Protein AF-A0A819MKS9-F1 (afdb_monomer)

Solvent-accessible surface area (backbone atoms only — not comparable to full-atom values): 3798 Å² total; per-residue (Å²): 133,86,82,81,66,60,67,68,63,54,58,75,48,52,74,48,78,44,81,74,48,77,44,60,46,80,56,95,92,38,79,49,71,54,36,34,38,33,39,40,36,40,95,88,51,74,49,80,46,78,44,66,79,84,82,89,84,133

Radius of gyration: 14.68 Å; Cα contacts (8 Å, |Δi|>4): 81; chains: 1; bounding box: 23×20×47 Å

Nearest PDB structures (foldseek):
  8qkv-assembly1_X  TM=5.941E-01  e=1.666E+00  Saccharomyces cerevisiae S288C
  6mr3-assembly2_C-2  TM=5.556E-01  e=2.720E+00  Streptococcus mutans UA159
  4bl3-assembly1_A  TM=6.006E-01  e=4.176E+00  Staphylococcus aureus
  4bl3-assembly2_B  TM=6.210E-01  e=4.720E+00  Staphylococcus aureus
  4fj4-assembly2_A  TM=4.437E-01  e=4.440E+00  Halobacterium salinarum NRC-1

Sequence (58 aa):
AVFQQDLSELVEQLKELVLLDIYGEINRGKIEPYRSMVQMHFPNSRAHIEITRFRFWV

Secondary structure (DSSP, 8-state):
------HHHHHHH--EEEEEEEEEEEETTEEEEEEEEEEEE-SS-EEEEEES------

Structure (mmCIF, N/CA/C/O backbone):
data_AF-A0A819MKS9-F1
#
_entry.id   AF-A0A819MKS9-F1
#
loop_
_atom_site.group_PDB
_atom_site.id
_atom_site.type_symbol
_atom_site.label_atom_id
_atom_site.label_alt_id
_atom_site.label_comp_id
_atom_site.label_asym_id
_atom_site.label_entity_id
_atom_site.label_seq_id
_atom_site.pdbx_PDB_ins_code
_atom_site.Cartn_x
_atom_site.Cartn_y
_atom_site.Cartn_z
_atom_site.occupancy
_atom_site.B_iso_or_equiv
_atom_site.auth_seq_id
_atom_site.auth_comp_id
_atom_site.auth_asym_id
_atom_site.auth_atom_id
_atom_site.pdbx_PDB_model_num
ATOM 1 N N . ALA A 1 1 ? -6.173 -8.289 -23.735 1.00 41.75 1 ALA A N 1
ATOM 2 C CA . ALA A 1 1 ? -5.144 -9.295 -23.419 1.00 41.75 1 ALA A CA 1
ATOM 3 C C . ALA A 1 1 ? -4.851 -9.193 -21.933 1.00 41.75 1 ALA A C 1
ATOM 5 O O . ALA A 1 1 ? -4.462 -8.121 -21.487 1.00 41.75 1 ALA A O 1
ATOM 6 N N . VAL A 1 2 ? -5.134 -10.237 -21.156 1.00 43.19 2 VAL A N 1
ATOM 7 C CA . VAL A 1 2 ? -4.699 -10.289 -19.756 1.00 43.19 2 VAL A CA 1
ATOM 8 C C . VAL A 1 2 ? -3.213 -10.620 -19.813 1.00 43.19 2 VAL A C 1
ATOM 10 O O . VAL A 1 2 ? -2.851 -11.727 -20.198 1.00 43.19 2 VAL A O 1
ATOM 13 N N . PHE A 1 3 ? -2.362 -9.631 -19.549 1.00 49.84 3 PHE A N 1
ATOM 14 C CA . PHE A 1 3 ? -0.930 -9.854 -19.380 1.00 49.84 3 PHE A CA 1
ATOM 15 C C . PHE A 1 3 ? -0.751 -10.670 -18.097 1.00 49.84 3 PHE A C 1
ATOM 17 O O . PHE A 1 3 ? -0.768 -10.123 -16.998 1.00 49.84 3 PHE A O 1
ATOM 24 N N . GLN A 1 4 ? -0.650 -11.991 -18.231 1.00 52.56 4 GLN A N 1
ATOM 25 C CA . GLN A 1 4 ? -0.102 -12.842 -17.182 1.00 52.56 4 GLN A CA 1
ATOM 26 C C . GLN A 1 4 ? 1.414 -12.722 -17.272 1.00 52.56 4 GLN A C 1
ATOM 28 O O . GLN A 1 4 ? 2.077 -13.511 -17.935 1.00 52.56 4 GLN A O 1
ATOM 33 N N . GLN A 1 5 ? 1.933 -11.650 -16.684 1.00 62.53 5 GLN A N 1
ATOM 34 C CA . GLN A 1 5 ? 3.354 -11.547 -16.404 1.00 62.53 5 GLN A CA 1
ATOM 35 C C . GLN A 1 5 ? 3.633 -12.376 -15.151 1.00 62.53 5 GLN A C 1
ATOM 37 O O . GLN A 1 5 ? 2.813 -12.382 -14.225 1.00 62.53 5 GLN A O 1
ATOM 42 N N . ASP A 1 6 ? 4.745 -13.105 -15.139 1.00 74.62 6 ASP A N 1
ATOM 43 C CA . ASP A 1 6 ? 5.142 -13.864 -13.962 1.00 74.62 6 ASP A CA 1
ATOM 44 C C . ASP A 1 6 ? 5.317 -12.890 -12.785 1.00 74.62 6 ASP A C 1
ATOM 46 O O . ASP A 1 6 ? 5.970 -11.848 -12.897 1.00 74.62 6 ASP A O 1
ATOM 50 N N . LEU A 1 7 ? 4.681 -13.203 -11.656 1.00 70.25 7 LEU A N 1
ATOM 51 C CA . LEU A 1 7 ? 4.755 -12.390 -10.443 1.00 70.25 7 LEU A CA 1
ATOM 52 C C . LEU A 1 7 ? 6.203 -12.222 -9.970 1.00 70.25 7 LEU A C 1
ATOM 54 O O . LEU A 1 7 ? 6.530 -11.181 -9.407 1.00 70.25 7 LEU A O 1
ATOM 58 N N . SER A 1 8 ? 7.063 -13.212 -10.216 1.00 76.44 8 SER A N 1
ATOM 59 C CA . SER A 1 8 ? 8.485 -13.149 -9.868 1.00 76.44 8 SER A CA 1
ATOM 60 C C . SER A 1 8 ? 9.229 -12.058 -10.647 1.00 76.44 8 SER A C 1
ATOM 62 O O . SER A 1 8 ? 9.915 -11.240 -10.037 1.00 76.44 8 SER A O 1
ATOM 64 N N . GLU A 1 9 ? 9.005 -11.949 -11.958 1.00 79.19 9 GLU A N 1
ATOM 65 C CA . GLU A 1 9 ? 9.597 -10.893 -12.793 1.00 79.19 9 GLU A CA 1
ATOM 66 C C . GLU A 1 9 ? 9.110 -9.494 -12.391 1.00 79.19 9 GLU A C 1
ATOM 68 O O . GLU A 1 9 ? 9.875 -8.528 -12.396 1.00 79.19 9 GLU A O 1
ATOM 73 N N . LEU A 1 10 ? 7.834 -9.370 -12.014 1.00 77.38 10 LEU A N 1
ATOM 74 C CA . LEU A 1 10 ? 7.268 -8.117 -11.506 1.00 77.38 10 LEU A CA 1
ATOM 75 C C . LEU A 1 10 ? 7.937 -7.687 -10.195 1.00 77.38 10 LEU A C 1
ATOM 77 O O . LEU A 1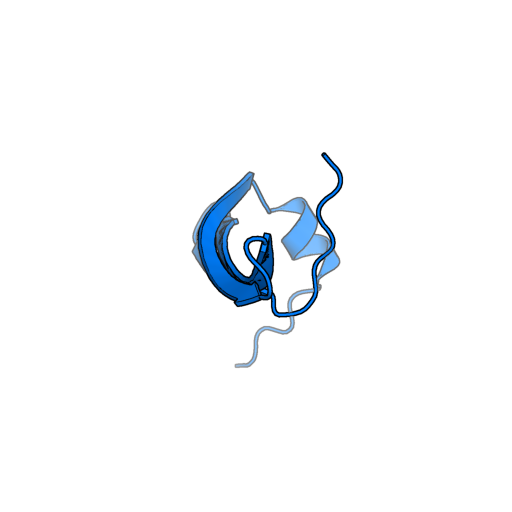 10 ? 8.226 -6.505 -10.017 1.00 77.38 10 LEU A O 1
ATOM 81 N N . VAL A 1 11 ? 8.211 -8.634 -9.296 1.00 82.00 11 VAL A N 1
ATOM 82 C CA . VAL A 1 11 ? 8.905 -8.359 -8.029 1.00 82.00 11 VAL A CA 1
ATOM 83 C C . VAL A 1 11 ? 10.339 -7.892 -8.277 1.00 82.00 11 VAL A C 1
ATOM 85 O O . VAL A 1 11 ? 10.769 -6.935 -7.642 1.00 82.00 11 VAL A O 1
ATOM 88 N N . GLU A 1 12 ? 11.061 -8.495 -9.224 1.00 87.25 12 GLU A N 1
ATOM 89 C CA . GLU A 1 12 ? 12.424 -8.063 -9.572 1.00 87.25 12 GLU A CA 1
ATOM 90 C C . GLU A 1 12 ? 12.474 -6.648 -10.167 1.00 87.25 12 GLU A C 1
ATOM 92 O O . GLU A 1 12 ? 13.453 -5.922 -9.991 1.00 87.25 12 GLU A O 1
ATOM 97 N N . GLN A 1 13 ? 11.412 -6.231 -10.859 1.00 89.56 13 GLN A N 1
ATOM 98 C CA . GLN A 1 13 ? 11.313 -4.902 -11.466 1.00 89.56 13 GLN A CA 1
ATOM 99 C C . GLN A 1 13 ? 10.792 -3.824 -10.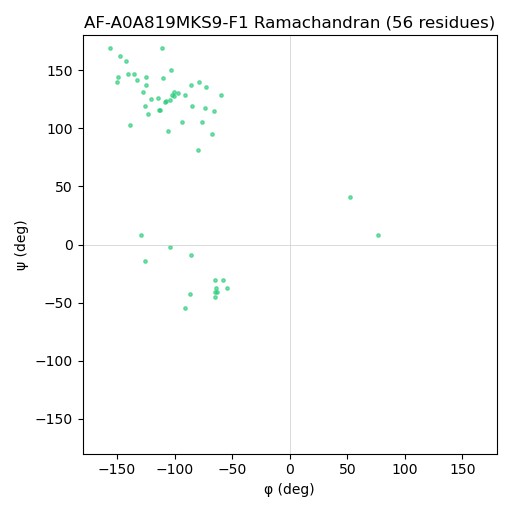510 1.00 89.56 13 GLN A C 1
ATOM 101 O O . GLN A 1 13 ? 10.800 -2.639 -10.864 1.00 89.56 13 GLN A O 1
ATOM 106 N N . LEU A 1 14 ? 10.315 -4.201 -9.323 1.00 90.94 14 LEU A N 1
ATOM 107 C CA . LEU A 1 14 ? 9.802 -3.259 -8.339 1.00 90.94 14 LEU A CA 1
ATOM 108 C C . LEU A 1 14 ? 10.938 -2.356 -7.843 1.00 90.94 14 LEU A C 1
ATOM 110 O O . LEU A 1 14 ? 11.874 -2.809 -7.191 1.00 90.94 14 LEU A O 1
ATOM 114 N N . LYS A 1 15 ? 10.844 -1.057 -8.134 1.00 94.38 15 LYS A N 1
ATOM 115 C CA . LYS A 1 15 ? 11.846 -0.073 -7.700 1.00 94.38 15 LYS A CA 1
ATOM 116 C C . LYS A 1 15 ? 11.558 0.463 -6.311 1.00 94.38 15 LYS A C 1
ATOM 118 O O . LYS A 1 15 ? 12.468 0.655 -5.514 1.00 94.38 15 LYS A O 1
ATOM 123 N N . GLU A 1 16 ? 10.291 0.757 -6.061 1.00 93.44 16 GLU A N 1
ATOM 124 C CA . GLU A 1 16 ? 9.855 1.414 -4.840 1.00 93.44 16 GLU A CA 1
ATOM 125 C C . GLU A 1 16 ? 8.446 0.962 -4.475 1.00 93.44 16 GLU A C 1
ATOM 127 O O . GLU A 1 16 ? 7.589 0.744 -5.340 1.00 93.44 16 GLU A O 1
ATOM 132 N N . LEU A 1 17 ? 8.225 0.844 -3.170 1.00 91.25 17 LEU A N 1
ATOM 133 C CA . LEU A 1 17 ? 6.939 0.553 -2.572 1.00 91.25 17 LEU A CA 1
ATOM 134 C C . LEU A 1 17 ? 6.601 1.664 -1.577 1.00 91.25 17 LEU A C 1
ATOM 136 O O . LEU A 1 17 ? 7.255 1.798 -0.544 1.00 91.25 17 LEU A O 1
ATOM 140 N N . VAL A 1 18 ? 5.582 2.459 -1.898 1.00 93.81 18 VAL A N 1
ATOM 141 C CA . VAL A 1 18 ? 5.169 3.619 -1.102 1.00 93.81 18 VAL A CA 1
ATOM 142 C C . VAL A 1 18 ? 3.858 3.307 -0.401 1.00 93.81 18 VAL A C 1
ATOM 144 O O . VAL A 1 18 ? 2.854 3.002 -1.048 1.00 93.81 18 VAL A O 1
ATOM 147 N N . LEU A 1 19 ? 3.853 3.405 0.925 1.00 91.88 19 LEU A N 1
ATOM 148 C CA . LEU A 1 19 ? 2.621 3.401 1.703 1.00 91.88 19 LEU A CA 1
ATOM 149 C C . LEU A 1 19 ? 1.918 4.751 1.511 1.00 91.88 19 LEU A C 1
ATOM 151 O O . LEU A 1 19 ? 2.478 5.784 1.869 1.00 91.88 19 LEU A O 1
ATOM 155 N N . LEU A 1 20 ? 0.712 4.731 0.945 1.00 93.75 20 LEU A N 1
ATOM 156 C CA . LEU A 1 20 ? -0.081 5.941 0.725 1.00 93.75 20 LEU A CA 1
ATOM 157 C C . LEU A 1 20 ? -0.991 6.223 1.917 1.00 93.75 20 LEU A C 1
ATOM 159 O O . LEU A 1 20 ? -0.918 7.296 2.503 1.00 93.75 20 LEU A O 1
ATOM 163 N N . ASP A 1 21 ? -1.803 5.234 2.291 1.00 92.75 21 ASP A N 1
ATOM 164 C CA . ASP A 1 21 ? -2.825 5.373 3.325 1.00 92.75 21 ASP A CA 1
ATOM 165 C C . ASP A 1 21 ? -2.901 4.117 4.195 1.00 92.75 21 ASP A C 1
ATOM 167 O O . ASP A 1 21 ? -2.737 2.995 3.704 1.00 92.75 21 ASP A O 1
ATOM 171 N N . ILE A 1 22 ? -3.222 4.309 5.477 1.00 90.69 22 ILE A N 1
ATOM 172 C CA . ILE A 1 22 ? -3.630 3.248 6.404 1.00 90.69 22 ILE A CA 1
ATOM 173 C C . ILE A 1 22 ? -5.033 3.577 6.909 1.00 90.69 22 ILE A C 1
ATOM 175 O O . ILE A 1 22 ? -5.266 4.631 7.497 1.00 90.69 22 ILE A O 1
ATOM 179 N N . TYR A 1 23 ? -5.948 2.631 6.738 1.00 90.00 23 TYR A N 1
ATOM 180 C CA . TYR A 1 23 ? -7.268 2.642 7.347 1.00 90.00 23 TYR A CA 1
ATOM 181 C C . TYR A 1 23 ? -7.271 1.715 8.562 1.00 90.00 23 TYR A C 1
ATOM 183 O O . TYR A 1 23 ? -6.846 0.555 8.497 1.00 90.00 23 TYR A O 1
ATOM 191 N N . GLY A 1 24 ? -7.779 2.233 9.673 1.00 90.06 24 GLY A N 1
ATOM 192 C CA . GLY A 1 24 ? -7.933 1.489 10.913 1.00 90.06 24 GLY A CA 1
ATOM 193 C C . GLY A 1 24 ? -9.155 1.941 11.692 1.00 90.06 24 GLY A C 1
ATOM 194 O O . GLY A 1 24 ? -9.697 3.019 11.450 1.00 90.06 24 GLY A O 1
ATOM 195 N N . GLU A 1 25 ? -9.579 1.103 12.627 1.00 92.00 25 GLU A N 1
ATOM 196 C CA . GLU A 1 25 ? -10.626 1.428 13.593 1.00 92.00 25 GLU A CA 1
ATOM 197 C C . GLU A 1 25 ? -10.000 1.735 14.951 1.00 92.00 25 GLU A C 1
ATOM 199 O O . GLU A 1 25 ? -8.943 1.207 15.298 1.00 92.00 25 GLU A O 1
ATOM 204 N N . ILE A 1 26 ? -10.646 2.597 15.737 1.00 90.88 26 ILE A N 1
ATOM 205 C CA . ILE A 1 26 ? -10.227 2.848 17.115 1.00 90.88 26 ILE A CA 1
ATOM 206 C C . ILE A 1 26 ? -11.022 1.919 18.028 1.00 90.88 26 ILE A C 1
ATOM 208 O O . ILE A 1 26 ? -12.188 2.173 18.321 1.00 90.88 26 ILE A O 1
ATOM 212 N N . ASN A 1 27 ? -10.364 0.880 18.532 1.00 88.50 27 ASN A N 1
ATOM 213 C CA . ASN A 1 27 ? -10.938 -0.085 19.458 1.00 88.50 27 ASN A CA 1
ATOM 214 C C . ASN A 1 27 ? -10.256 0.043 20.822 1.00 88.50 27 ASN A C 1
ATOM 216 O O . ASN A 1 27 ? -9.054 -0.173 20.973 1.00 88.50 27 ASN A O 1
ATOM 220 N N . ARG A 1 28 ? -11.030 0.431 21.846 1.00 92.88 28 ARG A N 1
ATOM 221 C CA . ARG A 1 28 ? -10.556 0.586 23.241 1.00 92.88 28 ARG A CA 1
ATOM 222 C C . ARG A 1 28 ? -9.305 1.477 23.371 1.00 92.88 28 ARG A C 1
ATOM 224 O O . ARG A 1 28 ? -8.388 1.163 24.126 1.00 92.88 28 ARG A O 1
ATOM 231 N N . GLY A 1 29 ? -9.261 2.576 22.614 1.00 90.88 29 GLY A N 1
ATOM 232 C CA . GLY A 1 29 ? -8.139 3.523 22.618 1.00 90.88 29 GLY A CA 1
ATOM 233 C C . GLY A 1 29 ? -6.897 3.051 21.852 1.00 90.88 29 GLY A C 1
ATOM 234 O O . GLY A 1 29 ? -5.866 3.713 21.916 1.00 90.88 29 GLY A O 1
ATOM 235 N N . LYS A 1 30 ? -6.980 1.930 21.127 1.00 87.50 30 LYS A N 1
ATOM 236 C CA . LYS A 1 30 ? -5.937 1.449 20.215 1.00 87.50 30 LYS A CA 1
ATOM 237 C C . LYS A 1 30 ? -6.404 1.586 18.773 1.00 87.50 30 LYS A C 1
ATOM 239 O O . LYS A 1 30 ? -7.578 1.376 18.491 1.00 87.50 30 LYS A O 1
ATOM 244 N N . ILE A 1 31 ? -5.482 1.922 17.876 1.00 84.19 31 ILE A N 1
ATOM 245 C CA . ILE A 1 31 ? -5.731 1.891 16.433 1.00 84.19 31 ILE A CA 1
ATOM 246 C C . ILE A 1 31 ? -5.482 0.460 15.955 1.00 84.19 31 ILE A C 1
ATOM 248 O O . ILE A 1 31 ? -4.373 -0.054 16.091 1.00 84.19 31 ILE A O 1
ATOM 252 N N . GLU A 1 32 ? -6.510 -0.172 15.403 1.00 87.75 32 GLU A N 1
ATOM 253 C CA . GLU A 1 32 ? -6.455 -1.491 14.779 1.00 87.75 32 GLU A CA 1
ATOM 254 C C . GLU A 1 32 ? -6.528 -1.314 13.255 1.00 87.75 32 GLU A C 1
ATOM 256 O O . GLU A 1 32 ? -7.612 -1.101 12.703 1.00 87.75 32 GLU A O 1
ATOM 261 N N . PRO A 1 33 ? -5.381 -1.323 12.552 1.00 87.38 33 PRO A N 1
ATOM 262 C CA . PRO A 1 33 ? -5.359 -1.159 11.107 1.00 87.38 33 PRO A CA 1
ATOM 263 C C . PRO A 1 33 ? -5.886 -2.424 10.417 1.00 87.38 33 PRO A C 1
ATOM 265 O O . PRO A 1 33 ? -5.494 -3.536 10.770 1.00 87.38 33 PRO A O 1
ATOM 268 N N . TYR A 1 34 ? -6.747 -2.259 9.412 1.00 89.44 34 TYR A N 1
ATOM 269 C CA . TYR A 1 34 ? -7.349 -3.377 8.668 1.00 89.44 34 TYR A CA 1
ATOM 270 C C . TYR A 1 34 ? -7.146 -3.285 7.151 1.00 89.44 34 TYR A C 1
ATOM 272 O O . TYR A 1 34 ? -7.371 -4.261 6.436 1.00 89.44 34 TYR A O 1
ATOM 280 N N . ARG A 1 35 ? -6.731 -2.126 6.631 1.00 91.31 35 ARG A N 1
ATOM 281 C CA . ARG A 1 35 ? -6.517 -1.914 5.196 1.00 91.31 35 ARG A CA 1
ATOM 282 C C . ARG A 1 35 ? -5.429 -0.874 4.975 1.00 91.31 35 ARG A C 1
ATOM 284 O O . ARG A 1 35 ? -5.409 0.142 5.655 1.00 91.31 35 ARG A O 1
ATOM 291 N N . SER A 1 36 ? -4.575 -1.109 3.989 1.00 91.81 36 SER A N 1
ATOM 292 C CA . SER A 1 36 ? -3.550 -0.163 3.554 1.00 91.81 36 SER A CA 1
ATOM 293 C C . SER A 1 36 ? -3.574 -0.034 2.041 1.00 91.81 36 SER A C 1
ATOM 295 O O . SER A 1 36 ? -3.761 -1.028 1.336 1.00 91.81 36 SER A O 1
ATOM 297 N N . MET A 1 37 ? -3.370 1.183 1.546 1.00 93.62 37 MET A N 1
ATOM 298 C CA . MET A 1 37 ? -3.154 1.439 0.128 1.00 93.62 37 MET A CA 1
ATOM 299 C C . MET A 1 37 ? -1.666 1.628 -0.116 1.00 93.62 37 MET A C 1
ATOM 301 O O . MET A 1 37 ? -1.009 2.439 0.538 1.00 93.62 37 MET A O 1
ATOM 305 N N . VAL A 1 38 ? -1.142 0.874 -1.071 1.00 92.50 38 VAL A N 1
ATOM 306 C CA . VAL A 1 38 ? 0.268 0.889 -1.432 1.00 92.50 38 VAL A CA 1
ATOM 307 C C . VAL A 1 38 ? 0.395 1.184 -2.916 1.00 92.50 38 VAL A C 1
ATOM 309 O O . VAL A 1 38 ? -0.335 0.634 -3.741 1.00 92.50 38 VAL A O 1
ATOM 312 N N . GLN A 1 39 ? 1.347 2.041 -3.262 1.00 94.62 39 GLN A N 1
ATOM 313 C CA . GLN A 1 39 ? 1.736 2.279 -4.641 1.00 94.62 39 GLN A CA 1
ATOM 314 C C . GLN A 1 39 ? 3.055 1.574 -4.937 1.00 94.62 39 GLN A C 1
ATOM 316 O O . GLN A 1 39 ? 4.065 1.811 -4.280 1.00 94.62 39 G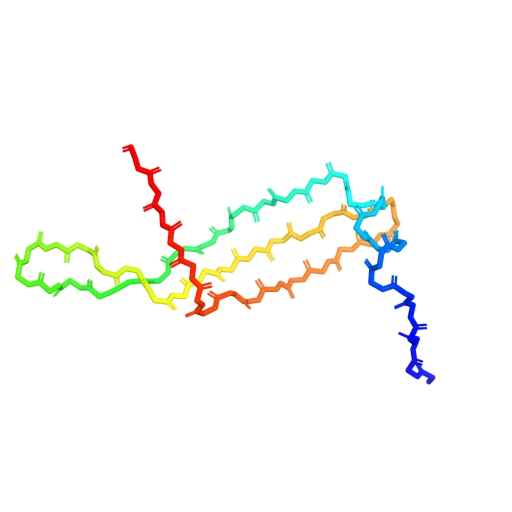LN A O 1
ATOM 321 N N . MET A 1 40 ? 3.041 0.728 -5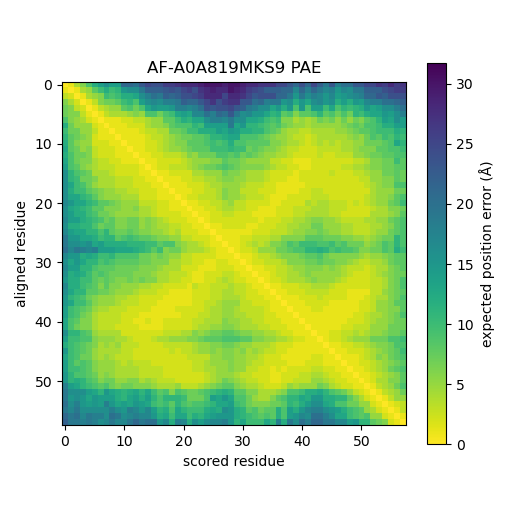.960 1.00 93.00 40 MET A N 1
ATOM 322 C CA . MET A 1 40 ? 4.229 0.089 -6.510 1.00 93.00 40 MET A CA 1
ATOM 323 C C . MET A 1 40 ? 4.715 0.867 -7.726 1.00 93.00 40 MET A C 1
ATOM 325 O O . MET A 1 40 ? 3.927 1.173 -8.628 1.00 93.00 40 MET A O 1
ATOM 329 N N . HIS A 1 41 ? 6.006 1.189 -7.751 1.00 94.44 41 HIS A N 1
ATOM 330 C CA . HIS A 1 41 ? 6.646 1.883 -8.864 1.00 94.44 41 HIS A CA 1
ATOM 331 C C . HIS A 1 41 ? 7.542 0.913 -9.629 1.00 94.44 41 HIS A C 1
ATOM 333 O O . HIS A 1 41 ? 8.470 0.324 -9.074 1.00 94.44 41 HIS A O 1
ATOM 339 N N . PHE A 1 42 ? 7.278 0.794 -10.926 1.00 92.12 42 PHE A N 1
ATOM 340 C CA . PHE A 1 42 ? 8.060 0.017 -11.883 1.00 92.12 42 PHE A CA 1
ATOM 341 C C . PHE A 1 42 ? 8.767 0.975 -12.856 1.00 92.12 42 PHE A C 1
ATOM 343 O O . PHE A 1 42 ? 8.452 2.168 -12.880 1.00 92.12 42 PHE A O 1
ATOM 350 N N . PRO A 1 43 ? 9.716 0.510 -13.693 1.00 91.19 43 PRO A N 1
ATOM 351 C CA . PRO A 1 43 ? 10.472 1.390 -14.581 1.00 91.19 43 PRO A CA 1
ATOM 352 C C . PRO A 1 43 ? 9.610 2.276 -15.488 1.00 91.19 43 PRO A C 1
ATOM 354 O O . PRO A 1 43 ? 9.965 3.431 -15.697 1.00 91.19 43 PRO A O 1
ATOM 357 N N . ASN A 1 44 ? 8.488 1.748 -15.986 1.00 90.06 44 ASN A N 1
ATOM 358 C CA . ASN A 1 44 ? 7.636 2.410 -16.981 1.00 90.06 44 ASN A CA 1
ATOM 359 C C . ASN A 1 44 ? 6.153 2.457 -16.578 1.00 90.06 44 ASN A C 1
ATOM 361 O O . ASN A 1 44 ? 5.298 2.799 -17.393 1.00 90.06 44 ASN A O 1
ATOM 365 N N . SER A 1 45 ? 5.818 2.066 -15.350 1.00 87.75 45 SER A N 1
ATOM 366 C CA . SER A 1 45 ? 4.429 1.952 -14.910 1.00 87.75 45 SER A CA 1
ATOM 367 C C . SER A 1 45 ? 4.308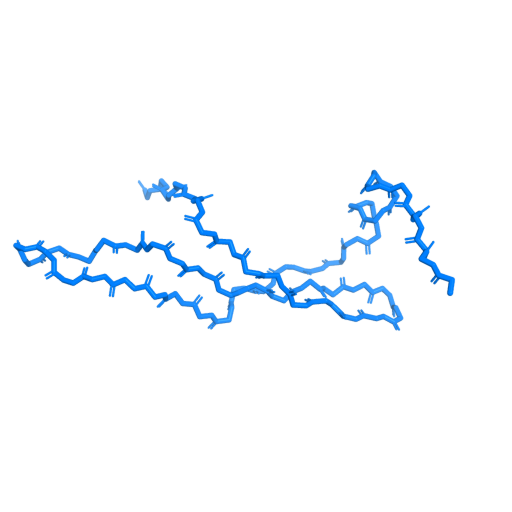 2.072 -13.395 1.00 87.75 45 SER A C 1
ATOM 369 O O . SER A 1 45 ? 5.296 2.063 -12.657 1.00 87.75 45 SER A O 1
ATOM 371 N N . ARG A 1 46 ? 3.068 2.214 -12.926 1.00 91.06 46 ARG A N 1
ATOM 372 C CA . ARG A 1 46 ? 2.722 2.198 -11.505 1.00 91.06 46 ARG A CA 1
ATOM 373 C C . ARG A 1 46 ? 1.487 1.340 -11.300 1.00 91.06 46 ARG A C 1
ATOM 375 O O . ARG A 1 46 ? 0.602 1.330 -12.155 1.00 91.06 46 ARG A O 1
ATOM 382 N N . ALA A 1 47 ? 1.420 0.670 -10.158 1.00 89.62 47 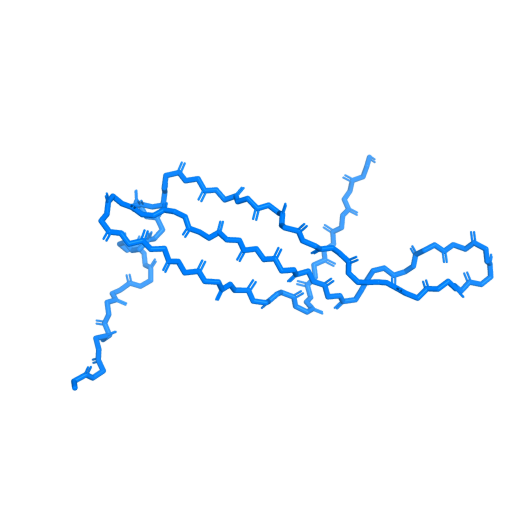ALA A N 1
ATOM 383 C CA . ALA A 1 47 ? 0.239 -0.063 -9.727 1.00 89.62 47 ALA A CA 1
ATOM 384 C C . ALA A 1 47 ? -0.198 0.409 -8.339 1.00 89.62 47 ALA A C 1
ATOM 386 O O . ALA A 1 47 ? 0.637 0.719 -7.491 1.00 89.62 47 ALA A O 1
ATOM 387 N N . HIS A 1 48 ? -1.510 0.443 -8.114 1.00 91.12 48 HIS A N 1
ATOM 388 C CA . HIS A 1 48 ? -2.086 0.609 -6.784 1.00 91.12 48 HIS A CA 1
ATOM 389 C C . HIS A 1 48 ? -2.571 -0.745 -6.303 1.00 91.12 48 HIS A C 1
ATOM 391 O O . HIS A 1 48 ? -3.292 -1.438 -7.024 1.00 91.12 48 HIS A O 1
ATOM 397 N N . ILE A 1 49 ? -2.158 -1.117 -5.098 1.00 88.00 49 ILE A N 1
ATOM 398 C CA . ILE A 1 49 ? -2.546 -2.371 -4.476 1.00 88.00 49 ILE A CA 1
ATOM 399 C C . ILE A 1 49 ? -3.104 -2.061 -3.106 1.00 88.00 49 ILE A C 1
ATOM 401 O O . ILE A 1 49 ? -2.511 -1.353 -2.292 1.00 88.00 49 ILE A O 1
ATOM 405 N N . GLU A 1 50 ? -4.263 -2.643 -2.865 1.00 90.62 50 GLU A N 1
ATOM 406 C CA . GLU A 1 50 ? -4.876 -2.667 -1.561 1.00 90.62 50 GLU A CA 1
ATOM 407 C C . GLU A 1 50 ? -4.434 -3.922 -0.812 1.00 90.62 50 GLU A C 1
ATOM 409 O O . GLU A 1 50 ? -4.555 -5.039 -1.317 1.00 90.62 50 GLU A O 1
ATOM 414 N N . ILE A 1 51 ? -3.949 -3.735 0.412 1.00 87.50 51 ILE A N 1
ATOM 415 C CA . ILE A 1 51 ? -3.558 -4.822 1.302 1.00 87.50 51 ILE A CA 1
ATOM 416 C C . ILE A 1 51 ? -4.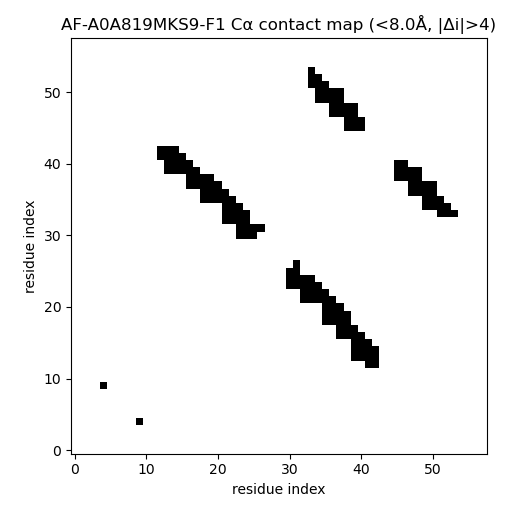522 -4.823 2.485 1.00 87.50 51 ILE A C 1
ATOM 418 O O . ILE A 1 51 ? -4.549 -3.878 3.268 1.00 87.50 51 ILE A O 1
ATOM 422 N N . THR A 1 52 ? -5.306 -5.889 2.633 1.00 84.56 52 THR A N 1
ATOM 423 C CA . THR A 1 52 ? -6.301 -6.050 3.715 1.00 84.56 52 THR A CA 1
ATOM 424 C C . THR A 1 52 ? -5.853 -7.018 4.815 1.00 84.56 52 THR A C 1
ATOM 426 O O . THR A 1 52 ? -6.558 -7.235 5.797 1.00 84.56 52 THR A O 1
ATOM 429 N N . ARG A 1 53 ? -4.671 -7.631 4.668 1.00 75.25 53 ARG A N 1
ATOM 430 C CA . ARG A 1 53 ? -4.061 -8.507 5.679 1.00 75.25 53 ARG A CA 1
ATOM 431 C C . ARG A 1 53 ? -2.567 -8.232 5.779 1.00 75.25 53 ARG A C 1
ATOM 433 O O . ARG A 1 53 ? -1.795 -8.695 4.947 1.00 75.25 53 ARG 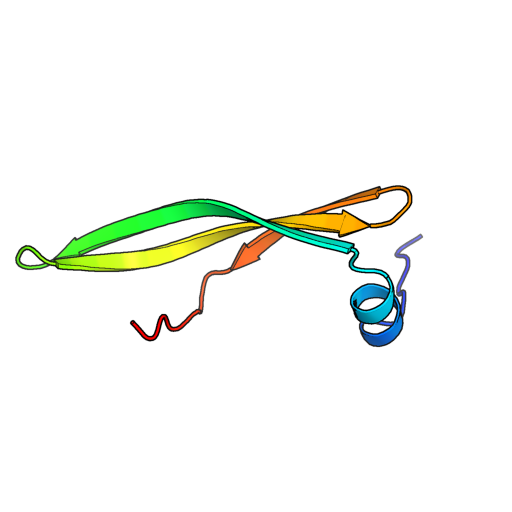A O 1
ATOM 440 N N . PHE A 1 54 ? -2.159 -7.507 6.812 1.00 72.50 54 PHE A N 1
ATOM 441 C CA . PHE A 1 5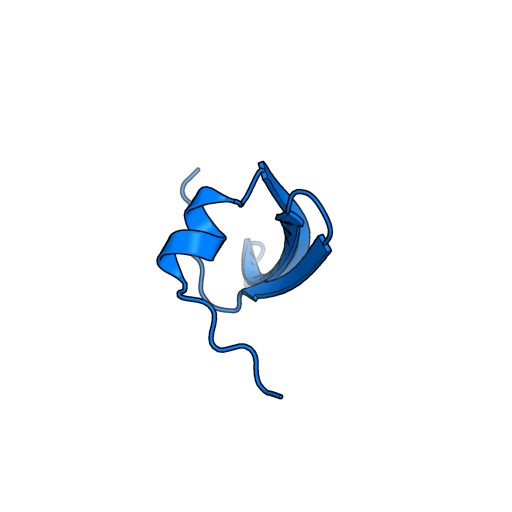4 ? -0.755 -7.249 7.128 1.00 72.50 54 PHE A CA 1
ATOM 442 C C . PHE A 1 54 ? -0.555 -7.260 8.647 1.00 72.50 54 PHE A C 1
ATOM 444 O O . PHE A 1 54 ? -1.500 -7.090 9.415 1.00 72.50 54 PHE A O 1
ATOM 451 N N . ARG A 1 55 ? 0.683 -7.497 9.086 1.00 65.06 55 ARG A N 1
ATOM 452 C CA . ARG A 1 55 ? 1.076 -7.469 10.498 1.00 65.06 55 ARG A CA 1
ATOM 453 C C . ARG A 1 55 ? 2.249 -6.505 10.635 1.00 65.06 55 ARG A C 1
ATOM 455 O O . ARG A 1 55 ? 3.283 -6.730 10.014 1.00 65.06 55 ARG A O 1
ATOM 462 N N . PHE A 1 56 ? 2.076 -5.445 11.420 1.00 62.28 56 PHE A N 1
ATOM 463 C CA . PHE A 1 56 ? 3.173 -4.553 11.787 1.00 62.28 56 PHE A CA 1
ATOM 464 C C . PHE A 1 56 ? 3.899 -5.111 13.015 1.00 62.28 56 PHE A C 1
ATOM 466 O O . PHE A 1 56 ? 3.255 -5.565 13.962 1.00 62.28 56 PHE A O 1
ATOM 473 N N . TRP A 1 57 ? 5.228 -5.064 12.986 1.00 53.94 57 TRP A N 1
ATOM 474 C CA . TRP A 1 57 ? 6.091 -5.253 14.150 1.00 53.94 57 TRP A CA 1
ATOM 475 C C . TRP A 1 57 ? 6.788 -3.912 14.383 1.00 53.94 57 TRP A C 1
ATOM 477 O O . TRP A 1 57 ? 7.339 -3.356 13.432 1.00 53.94 57 TRP A O 1
ATOM 487 N N . VAL A 1 58 ? 6.684 -3.373 15.598 1.00 50.91 58 VAL A N 1
ATOM 488 C CA . VAL A 1 58 ? 7.346 -2.130 16.030 1.00 50.91 58 VAL A CA 1
ATOM 489 C C . VAL A 1 58 ? 8.487 -2.500 16.959 1.00 50.91 58 VAL A C 1
ATOM 491 O O . VAL A 1 58 ? 8.251 -3.394 17.805 1.00 50.91 58 VAL A O 1
#

Mean predicted aligned error: 6.68 Å

Foldseek 3Di:
DPPPDPVVVVVVQFPDKDWDDWDFDQDPNDTGTQKTWIWTDGPVDIDIDIDRDDDDDD

pLDDT: mean 82.86, std 14.08, range [41.75, 94.62]